Protein AF-A7GKW6-F1 (afdb_monomer_lite)

pLDDT: mean 87.53, std 13.98, range [41.88, 97.94]

Organism: Bacillus cytotoxicus (strain DSM 22905 / CIP 110041 / 391-98 / NVH 391-98) (NCBI:txid315749)

Secondary structure (DSSP, 8-state):
----S----HHHHHHHHTT-HHHHHHHHHHHHHHHHHHHEEEEE-TT--EEEEE-S---

Radius of gyration: 16.8 Å; chains: 1; bounding box: 28×25×47 Å

Foldseek 3Di:
DPCPPADDDPVLVVCVVVVNPVSVVVVCVSCVVVLQVVQWDWDADPVRDTDIDGNPDDD

Structure (mmCIF, N/CA/C/O backbone):
data_AF-A7GKW6-F1
#
_entry.id   AF-A7GKW6-F1
#
loop_
_atom_site.group_PDB
_atom_site.id
_atom_site.type_symbol
_atom_site.label_atom_id
_atom_site.label_alt_id
_atom_site.label_comp_id
_atom_site.label_asym_id
_atom_site.label_entity_id
_atom_site.label_seq_id
_atom_site.pdbx_PDB_ins_code
_atom_site.Cartn_x
_atom_site.Cartn_y
_atom_site.Cartn_z
_atom_site.occupancy
_atom_site.B_iso_or_equiv
_atom_site.auth_seq_id
_atom_site.auth_comp_id
_atom_site.auth_asym_id
_atom_site.auth_atom_id
_atom_site.pdbx_PDB_model_num
ATOM 1 N N . MET A 1 1 ? 13.835 -14.808 12.613 1.00 41.88 1 MET A N 1
ATOM 2 C CA . MET A 1 1 ? 13.253 -13.758 13.481 1.00 41.88 1 MET A CA 1
ATOM 3 C C . MET A 1 1 ? 12.065 -13.155 12.747 1.00 41.88 1 MET A C 1
ATOM 5 O O . MET A 1 1 ? 12.250 -12.700 11.629 1.00 41.88 1 MET A O 1
ATOM 9 N N . LYS A 1 2 ? 10.841 -13.228 13.292 1.00 45.31 2 LYS A N 1
ATOM 10 C CA . LYS A 1 2 ? 9.679 -12.561 12.678 1.00 45.31 2 LYS A CA 1
ATOM 11 C C . LYS A 1 2 ? 9.943 -11.056 12.715 1.00 45.31 2 LYS A C 1
ATOM 13 O O . LYS A 1 2 ? 10.051 -10.501 13.807 1.00 45.31 2 LYS A O 1
ATOM 18 N N . ASN A 1 3 ? 10.074 -10.418 11.554 1.00 52.16 3 ASN A N 1
ATOM 19 C CA . ASN A 1 3 ? 10.147 -8.964 11.455 1.00 52.16 3 ASN A CA 1
ATOM 20 C C . ASN A 1 3 ? 8.849 -8.389 12.036 1.00 52.16 3 ASN A C 1
ATOM 22 O O . ASN A 1 3 ? 7.834 -8.320 11.355 1.00 52.16 3 ASN A O 1
ATOM 26 N N . LYS A 1 4 ? 8.876 -7.976 13.307 1.00 55.25 4 LYS A N 1
ATOM 27 C CA . LYS A 1 4 ? 7.790 -7.249 13.991 1.00 55.25 4 LYS A CA 1
ATOM 28 C C . LYS A 1 4 ? 7.491 -5.877 13.359 1.00 55.25 4 LYS A C 1
ATOM 30 O O . LYS A 1 4 ? 6.730 -5.105 13.923 1.00 55.25 4 LYS A O 1
ATOM 35 N N . GLN A 1 5 ? 8.137 -5.531 12.249 1.00 58.94 5 GLN A N 1
ATOM 36 C CA . GLN A 1 5 ? 8.400 -4.140 11.916 1.00 58.94 5 GLN A CA 1
ATOM 37 C C . GLN A 1 5 ? 7.305 -3.403 11.160 1.00 58.94 5 GLN A C 1
ATOM 39 O O . GLN A 1 5 ? 7.459 -2.205 11.038 1.00 58.94 5 GLN A O 1
ATOM 44 N N . ASN A 1 6 ? 6.215 -4.006 10.688 1.00 67.69 6 ASN A N 1
ATOM 45 C CA . ASN A 1 6 ? 5.258 -3.235 9.883 1.00 67.69 6 ASN A CA 1
ATOM 46 C C . ASN A 1 6 ? 3.869 -3.879 9.865 1.00 67.69 6 ASN A C 1
ATOM 48 O O . ASN A 1 6 ? 3.386 -4.286 8.818 1.00 67.69 6 ASN A O 1
ATOM 52 N N . VAL A 1 7 ? 3.222 -4.001 11.022 1.00 80.50 7 VAL A N 1
ATOM 53 C CA . VAL A 1 7 ? 1.785 -4.309 11.062 1.00 80.50 7 VAL A CA 1
ATOM 54 C C . VAL A 1 7 ? 1.074 -3.070 11.575 1.00 80.50 7 VAL A C 1
ATOM 56 O O . VAL A 1 7 ? 1.410 -2.574 12.651 1.00 80.50 7 VAL A O 1
ATOM 59 N N . LEU A 1 8 ? 0.122 -2.555 10.797 1.00 88.81 8 LEU A N 1
ATOM 60 C CA . LEU A 1 8 ? -0.728 -1.451 11.230 1.00 88.81 8 LEU A CA 1
ATOM 61 C C . LEU A 1 8 ? -1.479 -1.841 12.513 1.00 88.81 8 LEU A C 1
ATOM 63 O O . LEU A 1 8 ? -2.097 -2.909 12.555 1.00 88.81 8 LEU A O 1
ATOM 67 N N . PRO A 1 9 ? -1.460 -0.998 13.558 1.00 92.50 9 PRO A N 1
ATOM 68 C CA . PRO A 1 9 ? -2.243 -1.254 14.756 1.00 92.50 9 PRO A CA 1
A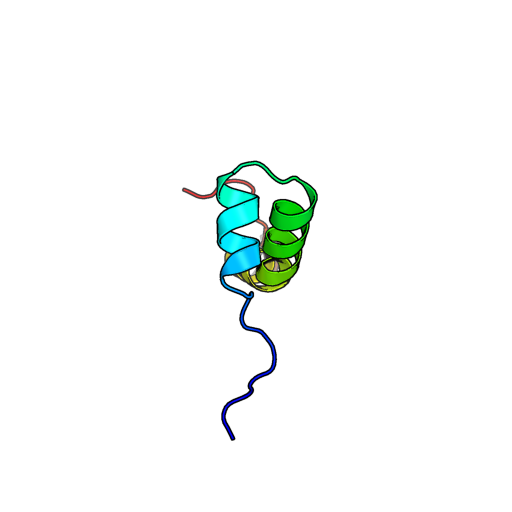TOM 69 C C . PRO A 1 9 ? -3.741 -1.305 14.437 1.00 92.50 9 PRO A C 1
ATOM 71 O O . PRO A 1 9 ? -4.261 -0.442 13.732 1.00 92.50 9 PRO A O 1
ATOM 74 N N . PHE A 1 10 ? -4.455 -2.267 15.026 1.00 92.56 10 PHE A N 1
ATOM 75 C CA . PHE A 1 10 ? -5.908 -2.392 14.870 1.00 92.56 10 PHE A CA 1
ATOM 76 C C . PHE A 1 10 ? -6.688 -1.092 15.164 1.00 92.56 10 PHE A C 1
ATOM 78 O O . PHE A 1 10 ? -7.586 -0.772 14.388 1.00 92.56 10 PHE A O 1
ATOM 85 N N . PRO A 1 11 ? -6.334 -0.279 16.184 1.00 95.62 11 PRO A N 1
ATOM 86 C CA . PRO A 1 11 ? -7.015 0.996 16.416 1.00 95.62 11 PRO A CA 1
ATOM 87 C C . PRO A 1 11 ? -6.962 1.965 15.226 1.00 95.62 11 PRO A C 1
ATOM 89 O O . PRO A 1 11 ? -7.943 2.654 14.970 1.00 95.62 11 PRO A O 1
ATOM 92 N N . ILE A 1 12 ? -5.862 1.987 14.464 1.00 95.19 12 ILE A N 1
ATOM 93 C CA . ILE A 1 12 ? -5.743 2.830 13.263 1.00 95.19 12 ILE A CA 1
ATOM 94 C C . ILE A 1 12 ? -6.726 2.368 12.183 1.00 95.19 12 ILE A C 1
ATOM 96 O O . ILE A 1 12 ? -7.358 3.192 11.530 1.00 95.19 12 ILE A O 1
ATOM 100 N N . ILE A 1 13 ? -6.914 1.054 12.038 1.00 94.69 13 ILE A N 1
ATOM 101 C CA . ILE A 1 13 ? -7.888 0.482 11.099 1.00 94.69 13 ILE A CA 1
ATOM 102 C C . ILE A 1 13 ? -9.309 0.901 11.490 1.00 94.69 13 ILE A C 1
ATOM 104 O O . ILE A 1 13 ? -10.072 1.342 10.635 1.00 94.69 13 ILE A O 1
ATOM 108 N N . VAL A 1 14 ? -9.654 0.821 12.778 1.00 97.31 14 VAL A N 1
ATOM 109 C CA . VAL A 1 14 ? -1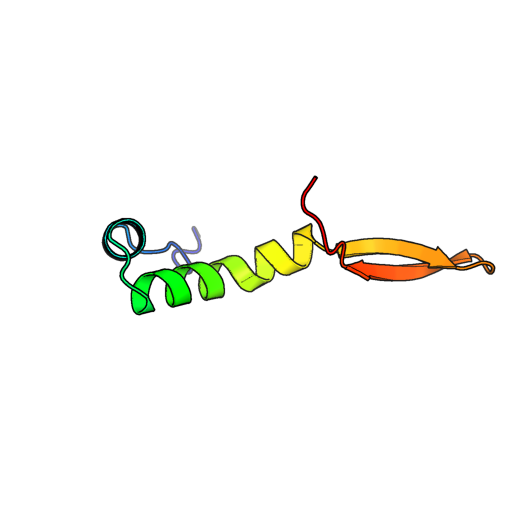0.980 1.225 13.274 1.00 97.31 14 VAL A CA 1
ATOM 110 C C . VAL A 1 14 ? -11.241 2.712 13.028 1.00 97.31 14 VAL A C 1
ATOM 112 O O . VAL A 1 14 ? -12.301 3.060 12.513 1.00 97.31 14 VAL A O 1
ATOM 115 N N . LEU A 1 15 ? -10.276 3.581 13.342 1.00 97.56 15 LEU A N 1
ATOM 116 C CA . LEU A 1 15 ? -10.400 5.026 13.122 1.00 97.56 15 LEU A CA 1
ATOM 117 C C . LEU A 1 15 ? -10.578 5.363 11.637 1.00 97.56 15 LEU A C 1
ATOM 119 O O . LEU A 1 15 ? -11.442 6.161 11.282 1.00 97.56 15 LEU A O 1
ATOM 123 N N . ALA A 1 16 ? -9.819 4.708 10.756 1.00 97.06 16 ALA A N 1
ATOM 124 C CA . ALA A 1 16 ? -9.965 4.898 9.318 1.00 97.06 16 ALA A CA 1
ATOM 125 C C . ALA A 1 16 ? -11.354 4.468 8.815 1.00 97.06 16 ALA A C 1
ATOM 127 O O . ALA A 1 16 ? -11.961 5.185 8.024 1.00 97.06 16 ALA A O 1
ATOM 128 N N . VAL A 1 17 ? -11.894 3.346 9.314 1.00 96.06 17 VAL A N 1
ATOM 129 C CA . VAL A 1 17 ? -13.264 2.888 8.996 1.00 96.06 17 VAL A CA 1
ATOM 130 C C . VAL A 1 17 ? -14.324 3.891 9.471 1.00 96.06 17 VAL A C 1
ATOM 132 O O . VAL A 1 17 ? -15.377 4.013 8.851 1.00 96.06 17 VAL A O 1
ATOM 135 N N . GLN A 1 18 ? -14.043 4.641 10.537 1.00 97.00 18 GLN A N 1
ATOM 136 C CA . GLN A 1 18 ? -14.907 5.711 11.047 1.00 97.00 18 GLN A CA 1
ATOM 137 C C . GLN A 1 18 ? -14.745 7.046 10.296 1.00 97.00 18 GLN A C 1
ATOM 139 O O . GLN A 1 18 ? -15.444 8.006 10.612 1.00 97.00 18 GLN A O 1
ATOM 144 N N . GLY A 1 19 ? -13.861 7.115 9.295 1.00 95.44 19 GLY A N 1
ATOM 145 C CA . GLY A 1 19 ? -13.640 8.307 8.474 1.00 95.44 19 GLY A CA 1
ATOM 146 C C . GLY A 1 19 ? -12.552 9.251 8.989 1.00 95.44 19 GLY A C 1
ATOM 147 O O . GLY A 1 19 ? -12.448 10.374 8.494 1.00 95.44 19 GLY A O 1
ATOM 148 N N . ASP A 1 20 ? -11.723 8.830 9.950 1.00 97.94 20 ASP A N 1
ATOM 149 C CA . ASP A 1 20 ? -10.565 9.618 10.376 1.00 97.94 20 ASP A CA 1
ATOM 150 C C . ASP A 1 20 ? -9.543 9.728 9.228 1.00 97.94 20 ASP A C 1
ATOM 152 O O . ASP A 1 20 ? -8.908 8.754 8.811 1.00 97.94 20 ASP A O 1
ATOM 156 N N . VAL A 1 21 ? -9.378 10.948 8.715 1.00 97.44 21 VAL A N 1
ATOM 157 C CA . VAL A 1 21 ? -8.500 11.257 7.576 1.00 97.44 21 VAL A CA 1
ATOM 158 C C . VAL A 1 21 ? -7.030 10.978 7.895 1.00 97.44 21 VAL A C 1
ATOM 160 O O . VAL A 1 21 ? -6.278 10.531 7.026 1.00 97.44 21 VAL A O 1
ATOM 163 N N . MET A 1 22 ? -6.599 11.206 9.136 1.00 96.69 22 MET A N 1
ATOM 164 C CA . MET A 1 22 ? -5.216 10.966 9.545 1.00 96.69 22 MET A CA 1
ATOM 165 C C . MET A 1 22 ? -4.921 9.470 9.591 1.00 96.69 22 MET A C 1
ATOM 167 O O . MET A 1 22 ? -3.884 9.035 9.083 1.00 96.69 22 MET A O 1
ATOM 171 N N . ALA A 1 23 ? -5.850 8.680 10.128 1.00 96.56 23 ALA A N 1
ATOM 172 C CA . ALA A 1 23 ? -5.759 7.228 10.120 1.00 96.56 23 ALA A CA 1
ATOM 173 C C . ALA A 1 23 ? -5.775 6.669 8.686 1.00 96.56 23 ALA A C 1
ATOM 175 O O . ALA A 1 23 ? -4.938 5.829 8.352 1.00 96.56 23 ALA A O 1
ATOM 176 N N . MET A 1 24 ? -6.642 7.182 7.803 1.00 96.06 24 MET A N 1
ATOM 177 C CA . MET A 1 24 ? -6.647 6.791 6.385 1.00 96.06 24 MET A CA 1
ATOM 178 C C . MET A 1 24 ? -5.305 7.076 5.700 1.00 96.06 24 MET A C 1
ATOM 180 O O . MET A 1 24 ? -4.750 6.193 5.046 1.00 96.06 24 MET A O 1
ATOM 184 N N . ASN A 1 25 ? -4.730 8.264 5.899 1.00 95.69 25 ASN A N 1
ATOM 185 C CA . ASN A 1 25 ? -3.426 8.615 5.330 1.00 95.69 25 ASN A CA 1
ATOM 186 C C . ASN A 1 25 ? -2.299 7.704 5.835 1.00 95.69 25 ASN A C 1
ATOM 188 O O . ASN A 1 25 ? -1.410 7.331 5.067 1.00 95.69 25 ASN A O 1
ATOM 192 N N . GLN A 1 26 ? -2.335 7.308 7.110 1.00 94.50 26 GLN A N 1
ATOM 193 C CA . GLN A 1 26 ? -1.377 6.344 7.657 1.00 94.50 26 GLN A CA 1
ATOM 194 C C . GLN A 1 26 ? -1.500 4.971 6.990 1.00 94.50 26 GLN A C 1
ATOM 196 O O . GLN A 1 26 ? -0.479 4.363 6.663 1.00 94.50 26 GLN A O 1
ATOM 201 N N . ILE A 1 27 ? -2.727 4.501 6.750 1.00 94.44 27 ILE A N 1
ATOM 202 C CA . ILE A 1 27 ? -2.977 3.240 6.042 1.00 94.44 27 ILE A CA 1
ATOM 203 C C . ILE A 1 27 ? -2.467 3.321 4.600 1.00 94.44 27 ILE A C 1
ATOM 205 O O . ILE A 1 27 ? -1.728 2.436 4.168 1.00 94.44 27 ILE A O 1
ATOM 209 N N . LEU A 1 28 ? -2.795 4.392 3.873 1.00 93.25 28 LEU A N 1
ATOM 210 C CA . LEU A 1 28 ? -2.341 4.584 2.492 1.00 93.25 28 LEU A CA 1
ATOM 211 C C . LEU A 1 28 ? -0.813 4.584 2.400 1.00 93.25 28 LEU A C 1
ATOM 213 O O . LEU A 1 28 ? -0.247 3.850 1.593 1.00 93.25 28 LEU A O 1
ATOM 217 N N . LYS A 1 29 ? -0.138 5.327 3.284 1.00 92.94 29 LYS A N 1
ATOM 218 C CA . LYS A 1 29 ? 1.328 5.382 3.336 1.00 92.94 29 LYS A CA 1
ATOM 219 C C . LYS A 1 29 ? 1.959 4.030 3.672 1.00 92.94 29 LYS A C 1
ATOM 221 O O . LYS A 1 29 ? 3.017 3.686 3.156 1.00 92.94 29 LYS A O 1
ATOM 226 N N . HIS A 1 30 ? 1.314 3.244 4.530 1.00 92.25 30 HIS A N 1
ATOM 227 C CA . HIS A 1 30 ? 1.784 1.903 4.861 1.00 92.25 30 HIS A CA 1
ATOM 228 C C . HIS A 1 30 ? 1.747 0.959 3.649 1.00 92.25 30 HIS A C 1
ATOM 230 O O . HIS A 1 30 ? 2.693 0.202 3.428 1.00 92.25 30 HIS A O 1
ATOM 236 N N . PHE A 1 31 ? 0.682 1.028 2.845 1.00 91.19 31 PHE A N 1
ATOM 237 C CA . PHE A 1 31 ? 0.501 0.175 1.668 1.00 91.19 31 PHE A CA 1
ATOM 238 C C . PHE A 1 31 ? 1.089 0.749 0.373 1.00 91.19 31 PHE A C 1
ATOM 240 O O . PHE A 1 31 ? 1.126 0.035 -0.624 1.00 91.19 31 PHE A O 1
ATOM 247 N N . GLU A 1 32 ? 1.586 1.987 0.375 1.00 91.19 32 GLU A N 1
ATOM 248 C CA . GLU A 1 32 ? 2.098 2.703 -0.803 1.00 91.19 32 GLU A CA 1
ATOM 249 C C . GLU A 1 32 ? 3.053 1.851 -1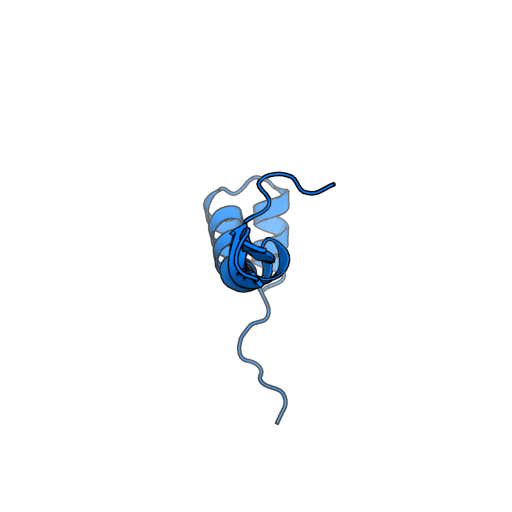.650 1.00 91.19 32 GLU A C 1
ATOM 251 O O . GLU A 1 32 ? 2.810 1.623 -2.832 1.00 91.19 32 GLU A O 1
ATOM 256 N N . HIS A 1 33 ? 4.086 1.278 -1.033 1.00 87.94 33 HIS A N 1
ATOM 257 C CA . HIS A 1 33 ? 5.065 0.438 -1.729 1.00 87.94 33 HIS A CA 1
ATOM 258 C C . HIS A 1 33 ? 4.443 -0.816 -2.355 1.00 87.94 33 HIS A C 1
ATOM 260 O O . HIS A 1 33 ? 4.850 -1.253 -3.432 1.00 87.94 33 HIS A O 1
ATOM 266 N N . TYR A 1 34 ? 3.463 -1.413 -1.673 1.00 90.75 34 TYR A N 1
ATOM 267 C CA . TYR A 1 34 ? 2.758 -2.589 -2.168 1.00 90.75 34 TYR A CA 1
ATOM 268 C C . TYR A 1 34 ? 1.852 -2.227 -3.350 1.00 90.75 34 TYR A C 1
ATOM 270 O O . TYR A 1 34 ? 1.866 -2.925 -4.362 1.00 90.75 34 TYR A O 1
ATOM 278 N N . MET A 1 35 ? 1.138 -1.101 -3.257 1.00 89.06 35 MET A N 1
ATOM 279 C CA . MET A 1 35 ? 0.291 -0.577 -4.330 1.00 89.06 35 MET A CA 1
ATOM 280 C C . MET A 1 35 ? 1.113 -0.213 -5.570 1.00 89.06 35 MET A C 1
ATOM 282 O O . MET A 1 35 ? 0.756 -0.639 -6.662 1.00 89.06 35 MET A O 1
ATOM 286 N N . ILE A 1 36 ? 2.247 0.479 -5.403 1.00 88.94 36 ILE A N 1
ATOM 287 C CA . ILE A 1 36 ? 3.174 0.812 -6.499 1.00 88.94 36 ILE A CA 1
ATOM 288 C C . ILE A 1 36 ? 3.669 -0.455 -7.195 1.00 88.94 36 ILE A C 1
ATOM 290 O O . ILE A 1 36 ? 3.714 -0.520 -8.418 1.00 88.94 36 ILE A O 1
ATOM 294 N N . LYS A 1 37 ? 4.044 -1.482 -6.429 1.00 89.69 37 LYS A N 1
ATOM 295 C CA . LYS A 1 37 ? 4.530 -2.734 -7.012 1.00 89.69 37 LYS A CA 1
ATOM 296 C C . LYS A 1 37 ? 3.446 -3.448 -7.820 1.00 89.69 37 LYS A C 1
ATOM 298 O O . LYS A 1 37 ? 3.749 -3.996 -8.873 1.00 89.69 37 LYS A O 1
ATOM 303 N N . LEU A 1 38 ? 2.212 -3.485 -7.318 1.00 89.38 38 LEU A N 1
ATOM 304 C CA . LEU A 1 38 ? 1.106 -4.156 -8.003 1.00 89.38 38 LEU A CA 1
ATOM 305 C C . LEU A 1 38 ? 0.569 -3.376 -9.203 1.00 89.38 38 LEU A C 1
ATOM 307 O O . LEU A 1 38 ? 0.054 -3.996 -10.128 1.00 89.38 38 LEU A O 1
ATOM 311 N N . SER A 1 39 ? 0.690 -2.048 -9.204 1.00 89.38 39 SER A N 1
ATOM 312 C CA . SER A 1 39 ? 0.259 -1.216 -10.330 1.00 89.38 39 SER A CA 1
ATOM 313 C C . SER A 1 39 ? 1.245 -1.221 -11.497 1.00 89.38 39 SER A C 1
ATOM 315 O O . SER A 1 39 ? 0.921 -0.721 -12.570 1.00 89.38 39 SER A O 1
ATOM 317 N N . GLN A 1 40 ? 2.442 -1.779 -11.320 1.00 91.69 40 GLN A N 1
ATOM 318 C CA . GLN A 1 40 ? 3.469 -1.839 -12.352 1.00 91.69 40 GLN A CA 1
ATOM 319 C C . GLN A 1 40 ? 3.374 -3.125 -13.179 1.00 91.69 40 GLN A C 1
ATOM 321 O O . GLN A 1 40 ? 3.317 -4.233 -12.643 1.00 91.69 40 GLN A O 1
ATOM 326 N N . LYS A 1 41 ? 3.460 -2.982 -14.503 1.00 90.69 41 LYS A N 1
ATOM 327 C CA . LYS A 1 41 ? 3.677 -4.079 -15.452 1.00 90.69 41 LYS A CA 1
ATOM 328 C C . LYS A 1 41 ? 4.885 -3.791 -16.326 1.00 90.69 41 LYS A C 1
ATOM 330 O O . LYS A 1 41 ? 5.164 -2.645 -16.670 1.00 90.69 41 LYS A O 1
ATOM 335 N N . THR A 1 42 ? 5.592 -4.847 -16.701 1.00 93.44 42 THR A N 1
ATOM 336 C CA . THR A 1 42 ? 6.653 -4.757 -17.703 1.00 93.44 42 THR A CA 1
ATOM 337 C C . THR A 1 42 ? 6.036 -4.897 -19.086 1.00 93.44 42 THR A C 1
ATOM 339 O O . THR A 1 42 ? 5.405 -5.912 -19.381 1.00 93.44 42 THR A O 1
ATOM 342 N N . LEU A 1 43 ? 6.220 -3.876 -19.916 1.00 94.00 43 LEU A N 1
ATOM 343 C CA . LEU A 1 43 ? 5.851 -3.866 -21.329 1.00 94.00 43 LEU A CA 1
ATOM 344 C C . LEU A 1 43 ? 7.115 -3.766 -22.188 1.00 94.00 43 LEU A C 1
ATOM 346 O O . LEU A 1 43 ? 8.2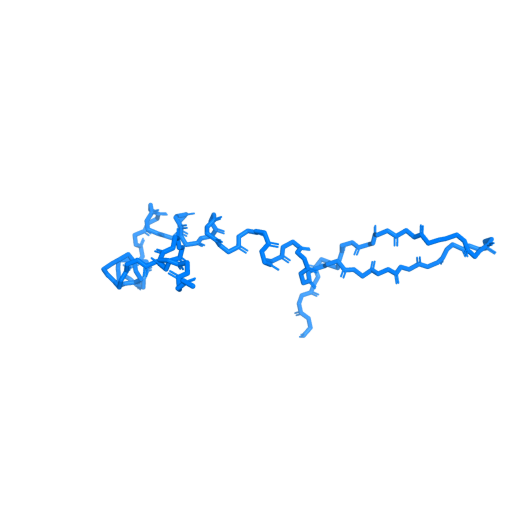00 -3.509 -21.665 1.00 94.00 43 LEU A O 1
ATOM 350 N N . PHE A 1 44 ? 6.971 -3.983 -23.492 1.00 96.50 44 PHE A N 1
ATOM 351 C CA . PHE A 1 44 ? 8.069 -3.943 -24.456 1.00 96.50 44 PHE A CA 1
ATOM 352 C C . PHE A 1 44 ? 7.757 -2.931 -25.556 1.00 96.50 44 PHE A C 1
ATOM 354 O O . PHE A 1 44 ? 6.619 -2.865 -26.020 1.00 96.50 44 PHE A O 1
ATOM 361 N N . ASP A 1 45 ? 8.750 -2.127 -25.931 1.00 94.88 45 ASP A N 1
ATOM 362 C CA . ASP A 1 45 ? 8.637 -1.184 -27.046 1.00 94.88 45 ASP A CA 1
ATOM 363 C C . ASP A 1 45 ? 8.742 -1.890 -28.416 1.00 94.88 45 ASP A C 1
ATOM 365 O O . ASP A 1 45 ? 8.912 -3.108 -28.505 1.00 94.88 45 ASP A O 1
ATOM 369 N N . GLU A 1 46 ? 8.653 -1.119 -29.502 1.00 96.62 46 GLU A N 1
ATOM 370 C CA . GLU A 1 46 ? 8.739 -1.623 -30.883 1.00 96.62 46 GLU A CA 1
ATOM 371 C C . GLU A 1 46 ? 10.088 -2.287 -31.219 1.00 96.62 46 GLU A C 1
ATOM 373 O O . GLU A 1 46 ? 10.178 -3.063 -32.171 1.00 96.62 46 GLU A O 1
ATOM 378 N N . PHE A 1 47 ? 11.130 -2.016 -30.429 1.00 96.31 47 PHE A N 1
ATOM 379 C CA . PHE A 1 47 ? 12.467 -2.593 -30.567 1.00 96.31 47 PHE A CA 1
ATOM 380 C C . PHE A 1 47 ? 12.707 -3.766 -29.600 1.00 96.31 47 PHE A C 1
ATOM 382 O O . PHE A 1 47 ? 13.788 -4.356 -29.607 1.00 96.31 47 PHE A O 1
ATOM 389 N N . GLY A 1 48 ? 11.714 -4.124 -28.778 1.00 95.38 48 GLY A N 1
ATOM 390 C CA . GLY A 1 48 ? 11.806 -5.190 -27.784 1.00 95.38 48 GLY A CA 1
ATOM 391 C C . GLY A 1 48 ? 12.502 -4.793 -26.478 1.00 95.38 48 GLY A C 1
ATOM 392 O O . GLY A 1 48 ? 12.859 -5.681 -25.701 1.00 95.38 48 GLY A O 1
ATOM 393 N N . ASN A 1 49 ? 12.698 -3.501 -26.193 1.00 97.12 49 ASN A N 1
ATOM 394 C CA . ASN A 1 49 ? 13.258 -3.060 -24.913 1.00 97.12 49 ASN A CA 1
ATOM 395 C C . ASN A 1 49 ? 12.177 -3.041 -23.819 1.00 97.12 49 ASN A C 1
ATOM 397 O O . ASN A 1 49 ? 11.080 -2.524 -24.057 1.00 97.12 49 ASN A O 1
ATOM 401 N N . PRO A 1 50 ? 12.464 -3.556 -22.607 1.00 96.62 50 PRO A N 1
ATOM 402 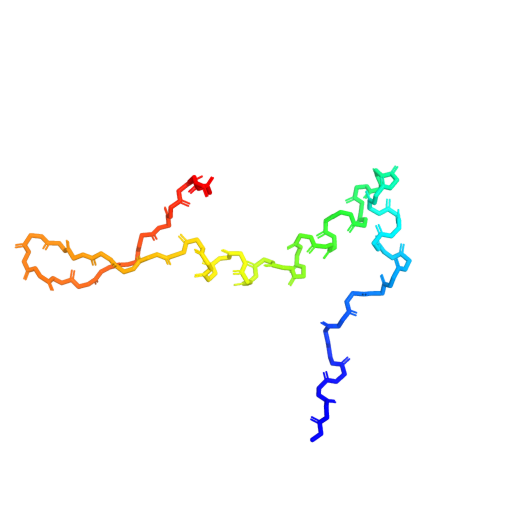C CA . PRO A 1 50 ? 11.507 -3.544 -21.511 1.00 96.62 50 PRO A CA 1
ATOM 403 C C . PRO A 1 50 ? 11.384 -2.153 -20.875 1.00 96.62 50 PRO A C 1
ATOM 405 O O . PRO A 1 50 ? 12.385 -1.487 -20.609 1.00 96.62 50 PRO A O 1
ATOM 408 N N . TYR A 1 51 ? 10.163 -1.758 -20.525 1.00 94.56 51 TYR A N 1
ATOM 409 C CA . TYR A 1 51 ? 9.886 -0.575 -19.710 1.00 94.56 51 TYR A CA 1
ATOM 410 C C . TYR A 1 51 ? 8.777 -0.847 -18.688 1.00 94.56 51 TYR A C 1
ATOM 412 O O . TYR A 1 51 ? 7.949 -1.746 -18.853 1.00 94.56 51 TYR A O 1
ATOM 420 N N . ILE A 1 52 ? 8.777 -0.079 -17.594 1.00 93.56 52 ILE A N 1
ATOM 421 C CA . ILE A 1 52 ? 7.751 -0.172 -16.552 1.00 93.56 52 ILE A CA 1
ATOM 422 C C . ILE A 1 52 ? 6.594 0.749 -16.927 1.00 93.56 52 ILE A C 1
ATOM 424 O O . ILE A 1 52 ? 6.773 1.955 -17.087 1.00 93.56 52 ILE A O 1
ATOM 428 N N . HIS A 1 53 ? 5.404 0.175 -17.027 1.00 92.06 53 HIS A N 1
ATOM 429 C CA . HIS A 1 53 ? 4.157 0.896 -17.204 1.00 92.06 53 HIS A CA 1
ATOM 430 C C . HIS A 1 53 ? 3.330 0.793 -15.924 1.00 92.06 53 HIS A C 1
ATOM 432 O O . HIS A 1 53 ? 3.183 -0.296 -15.371 1.00 92.06 53 HIS A O 1
ATOM 438 N N . VAL A 1 54 ? 2.805 1.922 -15.451 1.0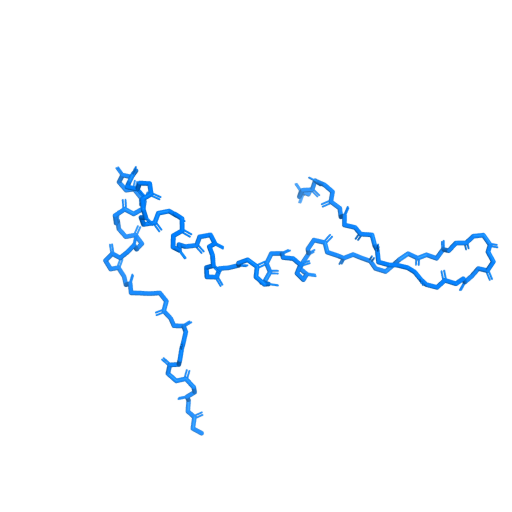0 90.12 54 VAL A N 1
ATOM 439 C CA . VAL A 1 54 ? 1.864 1.953 -14.329 1.00 90.12 54 VAL A CA 1
ATOM 440 C C . VAL A 1 54 ? 0.458 1.898 -14.908 1.00 90.12 54 VAL A C 1
ATOM 442 O O . VAL A 1 54 ? 0.071 2.811 -15.636 1.00 90.12 54 VAL A O 1
ATOM 445 N N . GLU A 1 55 ? -0.295 0.847 -14.596 1.00 85.44 55 GLU A N 1
ATOM 446 C CA . GLU A 1 55 ? -1.698 0.765 -14.992 1.00 85.44 55 GLU A CA 1
ATOM 447 C C . GLU A 1 55 ? -2.533 1.733 -14.140 1.00 85.44 55 GLU A C 1
ATOM 449 O O . GLU A 1 55 ? -2.530 1.626 -12.911 1.00 85.44 55 GLU A O 1
ATOM 454 N N . PRO A 1 56 ? -3.252 2.684 -14.763 1.00 75.00 56 PRO A N 1
ATOM 455 C CA . PRO A 1 56 ? -4.059 3.660 -14.034 1.00 75.00 56 PRO A CA 1
ATOM 456 C C . PRO A 1 56 ? -5.361 3.066 -13.475 1.00 75.00 56 PRO A C 1
ATOM 458 O O . PRO A 1 56 ? -6.010 3.692 -12.639 1.00 75.00 56 PRO A O 1
ATOM 461 N N . GLU A 1 57 ? -5.748 1.871 -13.922 1.00 72.88 57 GLU A N 1
ATOM 462 C CA . GLU A 1 57 ? -7.018 1.229 -13.598 1.00 72.88 57 GLU A CA 1
ATOM 463 C C . GLU A 1 57 ? -6.774 -0.121 -12.920 1.00 72.88 57 GLU A C 1
ATOM 465 O O . GLU A 1 57 ? -6.077 -0.984 -13.454 1.00 72.88 57 GLU A O 1
ATOM 470 N N . ILE A 1 58 ? -7.388 -0.323 -11.753 1.00 62.88 58 ILE A N 1
ATOM 471 C CA . ILE A 1 58 ? -7.517 -1.651 -11.149 1.00 62.88 58 ILE A CA 1
ATOM 472 C C . ILE A 1 58 ? -8.739 -2.295 -11.811 1.00 62.88 58 ILE A C 1
ATOM 474 O O . ILE A 1 58 ? -9.861 -1.857 -11.561 1.00 62.88 58 ILE A O 1
ATOM 478 N N . LYS A 1 59 ? -8.519 -3.269 -12.700 1.00 57.62 59 LYS A N 1
ATOM 479 C CA . LYS A 1 59 ? -9.601 -4.067 -13.299 1.00 57.62 59 LYS A CA 1
ATOM 480 C C . LYS A 1 59 ? -10.189 -5.072 -12.316 1.00 57.62 59 LYS A C 1
ATOM 482 O O . LYS A 1 59 ? -9.414 -5.615 -11.497 1.00 57.62 59 LYS A O 1
#

Sequence (59 aa):
MKNKQNVLPFPIIVLAVQGDVMAMNQILKHFEHYMIKLSQKTLFDEFGNPYIHVEPEIK

InterPro domains:
  IPR024760 Helix-turn-helix, conjugative transposon-like [PF12645] (10-58)